Protein AF-A0A1B7MF28-F1 (afdb_monomer_lite)

pLDDT: mean 79.58, std 10.56, range [51.28, 93.88]

Sequence (159 aa):
HWTYKPPPGSELFDHSFKGETSDLDSVKKDDDLEIWLIHAPDSIEPKNLDGLEFDAPLPSRSGQVGSLSRKGTVYGIWSMGNEDTKFAGAEELGGLSCLFPRKTKTGKLYMSPKEIARHLVSAQPSRVTPLEGQPILHQNLSRLLHPKQLLKHDFVPYG

Foldseek 3Di:
DDDDDDPPPDDDDQLPDPDPFCALVNLVPDPPDAAAAEADDPVDDPVQCVPPDWA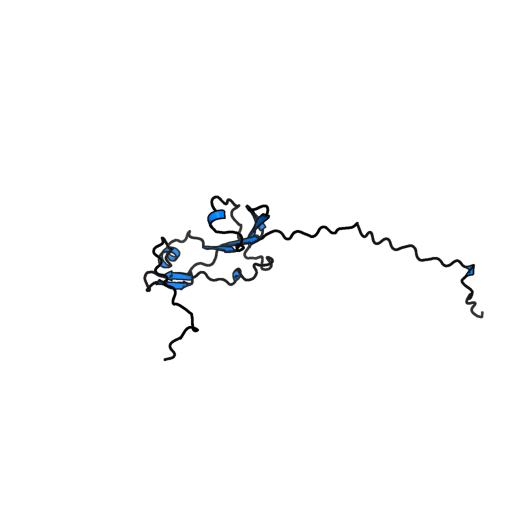DDDQADKDFGDWRDDPNFIWTKIKDHPVCCDDPPCNCVQVDWDWGFHPVPNRDTDTHPDDHRIYIYTGGPDPDPPPPDDDCPVPPPPPDDDPVVPVPDDDDDDD

Secondary structure (DSSP, 8-state):
-----PPTT---------S----HHHHTT-SS---EEEE--TT--GGGSTT---PPPPTT--EEEEEEEETTEEEEEEEEPTT----TT-TTGGG---EEEEGGGTTEEEE-SS---EEEEEEPPP------S-------PPP----GGG---------

Organism: NCBI:txid1314800

Radius of gyration: 30.71 Å; chains: 1; bounding box: 49×42×106 Å

Structure (mmCIF, N/CA/C/O backbone):
data_AF-A0A1B7MF28-F1
#
_entry.id   AF-A0A1B7MF28-F1
#
loop_
_atom_site.group_PDB
_atom_site.id
_atom_site.type_symbol
_atom_site.label_atom_id
_atom_site.label_alt_id
_atom_site.label_comp_id
_atom_site.label_asym_id
_atom_site.label_entity_id
_atom_site.label_seq_id
_atom_site.pdbx_PDB_ins_code
_atom_site.Cartn_x
_atom_site.Cartn_y
_atom_site.Cartn_z
_atom_site.occupancy
_atom_site.B_iso_or_equiv
_atom_site.auth_seq_id
_atom_site.auth_comp_id
_atom_site.auth_asym_id
_atom_site.auth_atom_id
_atom_site.pdbx_PDB_model_num
ATOM 1 N N . HIS A 1 1 ? 24.494 -26.373 -17.147 1.00 51.28 1 HIS A N 1
ATOM 2 C CA . HIS A 1 1 ? 23.571 -25.235 -17.334 1.00 51.28 1 HIS A CA 1
ATOM 3 C C . HIS A 1 1 ? 22.211 -25.612 -16.761 1.00 51.28 1 HIS A C 1
ATOM 5 O O . HIS A 1 1 ? 21.551 -26.466 -17.334 1.00 51.28 1 HIS A O 1
ATOM 11 N N . TRP A 1 2 ? 21.821 -25.057 -15.611 1.00 60.78 2 TRP A N 1
ATOM 12 C CA . TRP A 1 2 ? 20.496 -25.293 -15.027 1.00 60.78 2 TRP A CA 1
ATOM 13 C C . TRP A 1 2 ? 19.553 -24.190 -15.509 1.00 60.78 2 TRP A C 1
ATOM 15 O O . TRP A 1 2 ? 19.538 -23.093 -14.956 1.00 60.78 2 TRP A O 1
ATOM 25 N N . THR A 1 3 ? 18.824 -24.439 -16.595 1.00 83.12 3 THR A N 1
ATOM 26 C CA . THR A 1 3 ? 17.802 -23.497 -17.067 1.00 83.12 3 THR A CA 1
ATOM 27 C C . THR A 1 3 ? 16.578 -23.638 -16.173 1.00 83.12 3 THR A C 1
ATOM 29 O O . THR A 1 3 ? 16.030 -24.733 -16.042 1.00 83.12 3 THR A O 1
ATOM 32 N N . TYR A 1 4 ? 16.171 -22.541 -15.538 1.00 88.56 4 TYR A N 1
ATOM 33 C CA . TYR A 1 4 ? 14.962 -22.495 -14.724 1.00 88.56 4 TYR A CA 1
ATOM 34 C C . TYR A 1 4 ? 13.741 -22.956 -15.535 1.00 88.56 4 TYR A C 1
ATOM 36 O O . TYR A 1 4 ? 13.569 -22.560 -16.689 1.00 88.56 4 TYR A O 1
ATOM 44 N N . LYS A 1 5 ? 12.899 -23.790 -14.922 1.00 90.69 5 LYS A N 1
ATOM 45 C CA . LYS A 1 5 ? 11.602 -24.204 -15.461 1.00 90.69 5 LYS A CA 1
ATOM 46 C C . LYS A 1 5 ? 10.535 -23.838 -14.431 1.00 90.69 5 LYS A C 1
ATOM 48 O O . LYS A 1 5 ? 10.627 -24.344 -13.310 1.00 90.69 5 LYS A O 1
ATOM 53 N N . PRO A 1 6 ? 9.572 -22.965 -14.764 1.00 91.56 6 PRO A N 1
ATOM 54 C CA . PRO A 1 6 ? 8.517 -22.620 -13.828 1.00 91.56 6 PRO A CA 1
ATOM 55 C C . PRO A 1 6 ? 7.588 -23.824 -13.589 1.00 91.56 6 PRO A C 1
ATOM 57 O O . PRO A 1 6 ? 7.548 -24.745 -14.415 1.00 91.56 6 PRO A O 1
ATOM 60 N N . PRO A 1 7 ? 6.841 -23.838 -12.473 1.00 93.88 7 PRO A N 1
ATOM 61 C CA . PRO A 1 7 ? 5.845 -24.869 -12.203 1.00 93.88 7 PRO A CA 1
ATOM 62 C C . PRO A 1 7 ? 4.802 -24.984 -13.334 1.00 93.88 7 PRO A C 1
ATOM 64 O O . PRO A 1 7 ? 4.498 -23.978 -13.987 1.00 93.88 7 PRO A O 1
ATOM 67 N N . PRO A 1 8 ? 4.224 -26.178 -13.571 1.00 93.31 8 PRO A N 1
ATOM 68 C CA . PRO A 1 8 ? 3.171 -26.367 -14.570 1.00 93.31 8 PRO A CA 1
ATOM 69 C C . PRO A 1 8 ? 2.002 -25.391 -14.374 1.00 93.31 8 PRO A C 1
ATOM 71 O O . PRO A 1 8 ? 1.572 -25.169 -13.246 1.00 93.31 8 PRO A O 1
ATOM 74 N N . GLY A 1 9 ? 1.490 -24.822 -15.469 1.00 92.44 9 GLY A N 1
ATOM 75 C CA . GLY A 1 9 ? 0.418 -23.815 -15.443 1.00 92.44 9 GLY A CA 1
ATOM 76 C C . GLY A 1 9 ? 0.896 -22.366 -15.289 1.00 92.44 9 GLY A C 1
ATOM 77 O O . GLY A 1 9 ? 0.076 -21.457 -15.321 1.00 92.44 9 GLY A O 1
ATOM 78 N N . SER A 1 10 ? 2.205 -22.133 -15.154 1.00 90.69 10 SER A N 1
ATOM 79 C CA . SER A 1 10 ? 2.766 -20.778 -15.180 1.00 90.69 10 SER A CA 1
ATOM 80 C C . SER A 1 10 ? 2.923 -20.284 -16.617 1.00 90.69 10 SER A C 1
ATOM 82 O O . SER A 1 10 ? 3.551 -20.957 -17.436 1.00 90.69 10 SER A O 1
ATOM 84 N N . GLU A 1 11 ? 2.443 -19.078 -16.899 1.00 89.38 11 GLU A N 1
ATOM 85 C CA . GLU A 1 11 ? 2.660 -18.391 -18.173 1.00 89.38 11 GLU A CA 1
ATOM 86 C C . GLU A 1 11 ? 3.599 -17.199 -17.974 1.00 89.38 11 GLU A C 1
ATOM 88 O O . GLU A 1 11 ? 3.532 -16.495 -16.964 1.00 89.38 11 GLU A O 1
ATOM 93 N N . LEU A 1 12 ? 4.520 -16.986 -18.921 1.00 84.94 12 LEU A N 1
ATOM 94 C CA . LEU A 1 12 ? 5.413 -15.833 -18.864 1.00 84.94 12 LEU A CA 1
ATOM 95 C C . LEU A 1 12 ? 4.594 -14.572 -19.145 1.00 84.94 12 LEU A C 1
ATOM 97 O O . LEU A 1 12 ? 4.082 -14.396 -20.248 1.00 84.94 12 LEU A O 1
ATOM 101 N N . PHE A 1 13 ? 4.505 -13.697 -18.149 1.00 82.06 13 PHE A N 1
ATOM 102 C CA . PHE A 1 13 ? 3.808 -12.431 -18.296 1.00 82.06 13 PHE A CA 1
ATOM 103 C C . PHE A 1 13 ? 4.595 -11.486 -19.210 1.00 82.06 13 PHE A C 1
ATOM 105 O O . PHE A 1 13 ? 5.785 -11.241 -18.993 1.00 82.06 13 PHE A O 1
ATOM 112 N N . ASP A 1 14 ? 3.928 -10.945 -20.228 1.00 78.31 14 ASP A N 1
ATOM 113 C CA . ASP A 1 14 ? 4.531 -9.954 -21.110 1.00 78.31 14 ASP A CA 1
ATOM 114 C C . ASP A 1 14 ? 4.416 -8.553 -20.497 1.00 78.31 14 ASP A C 1
ATOM 116 O O . ASP A 1 14 ? 3.343 -7.956 -20.412 1.00 78.31 14 ASP A O 1
ATOM 120 N N . HIS A 1 15 ? 5.557 -8.014 -20.075 1.00 70.25 15 HIS A N 1
ATOM 121 C CA . HIS A 1 15 ? 5.668 -6.672 -19.511 1.00 70.25 15 HIS A CA 1
ATOM 122 C C . HIS A 1 15 ? 5.726 -5.565 -20.580 1.00 70.25 15 HIS A C 1
ATOM 124 O O . HIS A 1 15 ? 5.944 -4.404 -20.238 1.00 70.25 15 HIS A O 1
ATOM 130 N N . SER A 1 16 ? 5.522 -5.878 -21.866 1.00 63.91 16 SER A N 1
ATOM 131 C CA . SER A 1 16 ? 5.511 -4.910 -22.977 1.00 63.91 16 SER A CA 1
ATOM 132 C C . SER A 1 16 ? 4.291 -3.969 -23.010 1.00 63.91 16 SER A C 1
ATOM 134 O O . SER A 1 16 ? 4.041 -3.307 -24.022 1.00 63.91 16 SER A O 1
ATOM 136 N N . PHE A 1 17 ? 3.532 -3.892 -21.911 1.00 58.59 17 PHE A N 1
ATOM 137 C CA . PHE A 1 17 ? 2.287 -3.139 -21.792 1.00 58.59 17 PHE A CA 1
ATOM 138 C C . PHE A 1 17 ? 2.413 -1.718 -22.371 1.00 58.59 17 PHE A C 1
ATOM 140 O O . PHE A 1 17 ? 3.200 -0.897 -21.905 1.00 58.59 17 PHE A O 1
ATOM 147 N N . LYS A 1 18 ? 1.608 -1.424 -23.401 1.00 55.06 18 LYS A N 1
ATOM 148 C CA . LYS A 1 18 ? 1.592 -0.158 -24.163 1.00 55.06 18 LYS A CA 1
ATOM 149 C C . LYS A 1 18 ? 0.827 0.978 -23.464 1.00 55.06 18 LYS A C 1
ATOM 151 O O . LYS A 1 18 ? 0.249 1.830 -24.133 1.00 55.06 18 LYS A O 1
ATOM 156 N N . GLY A 1 19 ? 0.765 0.975 -22.137 1.00 54.62 19 GLY A N 1
ATOM 157 C CA . GLY A 1 19 ? 0.324 2.154 -21.387 1.00 54.62 19 GLY A CA 1
ATOM 158 C C . GLY A 1 19 ? 1.442 3.197 -21.319 1.00 54.62 19 GLY A C 1
ATOM 159 O O . GLY A 1 19 ? 2.599 2.889 -21.620 1.00 54.62 19 GLY A O 1
ATOM 160 N N . GLU A 1 20 ? 1.139 4.413 -20.860 1.00 55.75 20 GLU A N 1
ATOM 161 C CA . GLU A 1 20 ? 2.153 5.348 -20.343 1.00 55.75 20 GLU A CA 1
ATOM 162 C C . GLU A 1 20 ? 2.748 4.786 -19.039 1.00 55.75 20 GLU A C 1
ATOM 164 O O . GLU A 1 20 ? 2.540 5.294 -17.946 1.00 55.75 20 GLU A O 1
ATOM 169 N N . THR A 1 21 ? 3.439 3.651 -19.114 1.00 58.69 21 THR A N 1
ATOM 170 C CA . THR A 1 21 ? 4.074 3.050 -17.947 1.00 58.69 21 THR A CA 1
ATOM 171 C C . THR A 1 21 ? 5.397 3.759 -17.706 1.00 58.69 21 THR A C 1
ATOM 173 O O . THR A 1 21 ? 6.261 3.771 -18.600 1.00 58.69 21 THR A O 1
ATOM 176 N N . SER A 1 22 ? 5.553 4.311 -16.503 1.00 65.38 22 SER A N 1
ATOM 177 C CA . SER A 1 22 ? 6.804 4.859 -15.985 1.00 65.38 22 SER A CA 1
ATOM 178 C C . SER A 1 22 ? 7.929 3.838 -16.160 1.00 65.38 22 SER A C 1
ATOM 180 O O . SER A 1 22 ? 7.932 2.771 -15.548 1.00 65.38 22 SER A O 1
ATOM 182 N N . ASP A 1 23 ? 8.853 4.142 -17.068 1.00 80.81 23 ASP A N 1
ATOM 183 C CA . ASP A 1 23 ? 10.038 3.331 -17.338 1.00 80.81 23 ASP A CA 1
ATOM 184 C C . ASP A 1 23 ? 11.085 3.588 -16.250 1.00 80.81 23 ASP A C 1
ATOM 186 O O . ASP A 1 23 ? 11.215 4.717 -15.770 1.00 80.81 23 ASP A O 1
ATOM 190 N N . LEU A 1 24 ? 11.871 2.568 -15.891 1.00 85.06 24 LEU A N 1
ATOM 191 C CA . LEU A 1 24 ? 12.933 2.705 -14.885 1.00 85.06 24 LEU A CA 1
ATOM 192 C C . LEU A 1 24 ? 13.885 3.868 -15.214 1.00 85.06 24 LEU A C 1
ATOM 194 O O . LEU A 1 24 ? 14.336 4.584 -14.322 1.00 85.06 24 LEU A O 1
ATOM 198 N N . ASP A 1 25 ? 14.205 4.049 -16.498 1.00 84.44 25 ASP A N 1
ATOM 199 C CA . ASP A 1 25 ? 15.104 5.110 -16.948 1.00 84.44 25 ASP A CA 1
ATOM 200 C C . ASP A 1 25 ? 14.463 6.512 -16.796 1.00 84.44 25 ASP A C 1
ATOM 202 O O . ASP A 1 25 ? 15.198 7.487 -16.660 1.00 84.44 25 ASP A O 1
ATOM 206 N N . SER A 1 26 ? 13.128 6.629 -16.757 1.00 85.44 26 SER A N 1
ATOM 207 C CA . SER A 1 26 ? 12.419 7.878 -16.424 1.00 85.44 26 SER A CA 1
ATOM 208 C C . SER A 1 26 ? 12.414 8.134 -14.917 1.00 85.44 26 SER A C 1
ATOM 210 O O . SER A 1 26 ? 12.776 9.224 -14.488 1.00 85.44 26 SER A O 1
ATOM 212 N N . VAL A 1 27 ? 12.108 7.107 -14.113 1.00 85.94 27 VAL A N 1
ATOM 213 C CA . VAL A 1 27 ? 12.125 7.171 -12.634 1.00 85.94 27 VAL A CA 1
ATOM 214 C C . VAL A 1 27 ? 13.504 7.579 -12.100 1.00 85.94 27 VAL A C 1
ATOM 216 O O . VAL A 1 27 ? 13.609 8.244 -11.077 1.00 85.94 27 VAL A O 1
ATOM 219 N N . LYS A 1 28 ? 14.576 7.186 -12.799 1.00 85.81 28 LYS A N 1
ATOM 220 C CA . LYS A 1 28 ? 15.962 7.542 -12.459 1.00 85.81 28 LYS A CA 1
ATOM 221 C C . LYS A 1 28 ? 16.351 8.987 -12.750 1.00 85.81 28 LYS A C 1
ATOM 223 O O . LYS A 1 28 ? 17.327 9.445 -12.173 1.00 85.81 28 LYS A O 1
ATOM 228 N N . LYS A 1 29 ? 15.706 9.636 -13.720 1.00 88.19 29 LYS A N 1
ATOM 229 C CA . LYS A 1 29 ? 16.106 10.970 -14.203 1.00 88.19 29 LYS A CA 1
ATOM 230 C C . LYS A 1 29 ? 15.402 12.099 -13.471 1.00 88.19 29 LYS A C 1
ATOM 232 O O . LYS A 1 29 ? 15.897 13.217 -13.490 1.00 88.19 29 LYS A O 1
ATOM 237 N N . ASP A 1 30 ? 14.232 11.806 -12.928 1.00 88.19 30 ASP A N 1
ATOM 238 C CA . ASP A 1 30 ? 13.404 12.763 -12.221 1.00 88.19 30 ASP A CA 1
ATOM 239 C C . ASP A 1 30 ? 13.678 12.629 -10.724 1.00 88.19 30 ASP A C 1
ATOM 241 O O . ASP A 1 30 ? 13.328 11.608 -10.131 1.00 88.19 30 ASP A O 1
ATOM 245 N N . ASP A 1 31 ? 14.333 13.624 -10.127 1.00 86.56 31 ASP A N 1
ATOM 246 C CA . ASP A 1 31 ? 14.656 13.640 -8.698 1.00 86.56 31 ASP A CA 1
ATOM 247 C C . ASP A 1 31 ? 13.432 13.963 -7.826 1.00 86.56 31 ASP A C 1
ATOM 249 O O . ASP A 1 31 ? 13.343 13.436 -6.714 1.00 86.56 31 ASP A O 1
ATOM 253 N N . ASP A 1 32 ? 12.443 14.679 -8.364 1.00 88.56 32 ASP A N 1
ATOM 254 C CA . ASP A 1 32 ? 11.224 15.101 -7.660 1.00 88.56 32 ASP A CA 1
ATOM 255 C C . ASP A 1 32 ? 10.147 14.000 -7.618 1.00 88.56 32 ASP A C 1
ATOM 257 O O . ASP A 1 32 ? 9.164 14.092 -6.883 1.00 88.56 32 ASP A O 1
ATOM 261 N N . LEU A 1 33 ? 10.332 12.917 -8.380 1.00 89.56 33 LEU A N 1
ATOM 262 C CA . LEU A 1 33 ? 9.415 11.781 -8.383 1.00 89.56 33 LEU A CA 1
ATOM 263 C C . LEU A 1 33 ? 9.455 10.987 -7.063 1.00 89.56 33 LEU A C 1
ATOM 265 O O . LEU A 1 33 ? 10.484 10.396 -6.715 1.00 89.56 33 LEU A O 1
ATOM 269 N N . GLU A 1 34 ? 8.305 10.861 -6.401 1.00 89.12 34 GLU A N 1
ATOM 270 C CA . GLU A 1 34 ? 8.113 10.009 -5.223 1.00 89.12 34 GLU A CA 1
ATOM 271 C C . GLU A 1 34 ? 7.372 8.704 -5.559 1.00 89.12 34 GLU A C 1
ATOM 273 O O . GLU A 1 34 ? 6.474 8.667 -6.400 1.00 89.12 34 GLU A O 1
ATOM 278 N N . ILE A 1 35 ? 7.721 7.618 -4.860 1.00 89.81 35 ILE A N 1
ATOM 279 C CA . ILE A 1 35 ? 7.043 6.318 -4.975 1.00 89.81 35 ILE A CA 1
ATOM 280 C C . ILE A 1 35 ? 6.204 6.092 -3.727 1.00 89.81 35 ILE A C 1
ATOM 282 O O . ILE A 1 35 ? 6.725 6.106 -2.613 1.00 89.81 35 ILE A O 1
ATOM 286 N N . TRP A 1 36 ? 4.906 5.885 -3.914 1.00 90.00 36 TRP A N 1
ATOM 287 C CA . TRP A 1 36 ? 3.957 5.680 -2.827 1.00 90.00 36 TRP A CA 1
ATOM 288 C C . TRP A 1 36 ? 3.381 4.269 -2.907 1.00 90.00 36 TRP A C 1
ATOM 290 O O . TRP A 1 36 ? 3.025 3.795 -3.987 1.00 90.00 36 TRP A O 1
ATOM 300 N N . LEU A 1 37 ? 3.274 3.604 -1.760 1.00 89.00 37 LEU A N 1
ATOM 301 C CA . LEU A 1 37 ? 2.597 2.323 -1.624 1.00 89.00 37 LEU A CA 1
ATOM 302 C C . LEU A 1 37 ? 1.251 2.527 -0.939 1.00 89.00 37 LEU A C 1
ATOM 304 O O . LEU A 1 37 ? 1.179 3.120 0.136 1.00 89.00 37 LEU A O 1
ATOM 308 N N . ILE A 1 38 ? 0.193 1.999 -1.549 1.00 88.56 38 ILE A N 1
ATOM 309 C CA . ILE A 1 38 ? -1.168 2.069 -1.022 1.00 88.56 38 ILE A CA 1
ATOM 310 C C . ILE A 1 38 ? -1.678 0.643 -0.844 1.00 88.56 38 ILE A C 1
ATOM 312 O O . ILE A 1 38 ? -1.853 -0.083 -1.820 1.00 88.56 38 ILE A O 1
ATOM 316 N N . HIS A 1 39 ? -1.926 0.251 0.402 1.00 87.62 39 HIS A N 1
ATOM 317 C CA . HIS A 1 39 ? -2.608 -0.990 0.736 1.00 87.62 39 HIS A CA 1
ATOM 318 C C . HIS A 1 39 ? -4.104 -0.709 0.898 1.00 87.62 39 HIS A C 1
ATOM 320 O O . HIS A 1 39 ? -4.513 0.070 1.763 1.00 87.62 39 HIS A O 1
ATOM 326 N N . ALA A 1 40 ? -4.920 -1.325 0.046 1.00 87.06 40 ALA A N 1
ATOM 327 C CA . ALA A 1 40 ? -6.369 -1.192 0.069 1.00 87.06 40 ALA A CA 1
ATOM 328 C C . ALA A 1 40 ? -7.021 -2.583 0.076 1.00 87.06 40 ALA A C 1
ATOM 330 O O . ALA A 1 40 ? -6.534 -3.476 -0.616 1.00 87.06 40 ALA A O 1
ATOM 331 N N . PRO A 1 41 ? -8.115 -2.783 0.830 1.00 85.38 41 PRO A N 1
ATOM 332 C CA . PRO A 1 41 ? -8.847 -4.040 0.831 1.00 85.38 41 PRO A CA 1
ATOM 333 C C . PRO A 1 41 ? -9.512 -4.287 -0.526 1.00 85.38 41 PRO A C 1
ATOM 335 O O . PRO A 1 41 ? -9.928 -3.347 -1.203 1.00 85.38 41 PRO A O 1
ATOM 338 N N . ASP A 1 42 ? -9.734 -5.559 -0.858 1.00 86.00 42 ASP A N 1
ATOM 339 C CA . ASP A 1 42 ? -10.365 -5.999 -2.116 1.00 86.00 42 ASP A CA 1
ATOM 340 C C . ASP A 1 42 ? -11.748 -5.374 -2.372 1.00 86.00 42 ASP A C 1
ATOM 342 O O . ASP A 1 42 ? -12.223 -5.283 -3.506 1.00 86.00 42 ASP A O 1
ATOM 346 N N . SER A 1 43 ? -12.421 -4.921 -1.312 1.00 83.88 43 SER A N 1
ATOM 347 C CA . SER A 1 43 ? -13.700 -4.217 -1.396 1.00 83.88 43 SER A CA 1
ATOM 348 C C . SER A 1 43 ? -13.590 -2.810 -2.001 1.00 83.88 43 SER A C 1
ATOM 350 O O . SER A 1 43 ? -14.628 -2.208 -2.304 1.00 83.88 43 SER A O 1
ATOM 352 N N . ILE A 1 44 ? -12.383 -2.269 -2.186 1.00 85.62 44 ILE A N 1
ATOM 353 C CA . ILE A 1 44 ? -12.106 -0.942 -2.741 1.00 85.62 44 ILE A CA 1
ATOM 354 C C . ILE A 1 44 ? -11.403 -1.108 -4.091 1.00 85.62 44 ILE A C 1
ATOM 356 O O . ILE A 1 44 ? -10.209 -1.353 -4.182 1.00 85.62 44 ILE A O 1
ATOM 360 N N . GLU A 1 45 ? -12.159 -0.936 -5.172 1.00 86.12 45 GLU A N 1
ATOM 361 C CA . GLU A 1 45 ? -11.590 -0.917 -6.526 1.00 86.12 45 GLU A CA 1
ATOM 362 C C . GLU A 1 45 ? -10.962 0.458 -6.836 1.00 86.12 45 GLU A C 1
ATOM 364 O O . GLU A 1 45 ? -11.494 1.468 -6.358 1.00 86.12 45 GLU A O 1
ATOM 369 N N . PRO A 1 46 ? -9.939 0.539 -7.713 1.00 83.88 46 PRO A N 1
ATOM 370 C CA . PRO A 1 46 ? -9.265 1.796 -8.064 1.00 83.88 46 PRO A CA 1
ATOM 371 C C . PRO A 1 46 ? -10.206 2.909 -8.540 1.00 83.88 46 PRO A C 1
ATOM 373 O O . PRO A 1 46 ? -10.015 4.071 -8.207 1.00 83.88 46 PRO A O 1
ATOM 376 N N . LYS A 1 47 ? -11.288 2.554 -9.244 1.00 86.19 47 LYS A N 1
ATOM 377 C CA . LYS A 1 47 ? -12.310 3.507 -9.713 1.00 86.19 47 LYS A CA 1
ATOM 378 C C . LYS A 1 47 ? -13.031 4.268 -8.593 1.00 86.19 47 LYS A C 1
ATOM 380 O O . LYS A 1 47 ? -13.704 5.248 -8.867 1.00 86.19 47 LYS A O 1
ATOM 385 N N . ASN A 1 48 ? -12.952 3.787 -7.351 1.00 82.69 48 ASN A N 1
ATOM 386 C CA . ASN A 1 48 ? -13.568 4.448 -6.198 1.00 82.69 48 ASN A CA 1
ATOM 387 C C . ASN A 1 48 ? -12.608 5.408 -5.485 1.00 82.69 48 ASN A C 1
ATOM 389 O O . ASN A 1 48 ? -13.004 6.007 -4.492 1.00 82.69 48 ASN A O 1
ATOM 393 N N . LEU A 1 49 ? -11.357 5.494 -5.943 1.00 82.00 49 LEU A N 1
ATOM 394 C CA . LEU A 1 49 ? -10.350 6.422 -5.428 1.00 82.00 49 LEU A CA 1
ATOM 395 C C . LEU A 1 49 ? -10.330 7.738 -6.222 1.00 82.00 49 LEU A C 1
ATOM 397 O O . LEU A 1 49 ? -9.531 8.619 -5.918 1.00 82.00 49 LEU A O 1
ATOM 401 N N . ASP A 1 50 ? -11.181 7.869 -7.242 1.00 84.19 50 ASP A N 1
ATOM 402 C CA . ASP A 1 50 ? -11.268 9.080 -8.052 1.00 84.19 50 ASP A CA 1
ATOM 403 C C . ASP A 1 50 ? -11.784 10.258 -7.213 1.00 84.19 50 ASP A C 1
ATOM 405 O O . ASP A 1 50 ? -12.790 10.136 -6.509 1.00 84.19 50 ASP A O 1
ATOM 409 N N . GLY A 1 51 ? -11.063 11.380 -7.251 1.00 81.06 51 GLY A N 1
ATOM 410 C CA . GLY A 1 51 ? -11.345 12.558 -6.424 1.00 81.06 51 GLY A CA 1
ATOM 411 C C . GLY A 1 51 ? -11.092 12.378 -4.921 1.00 81.06 51 GLY A C 1
ATOM 412 O O . GLY A 1 51 ? -11.587 13.175 -4.126 1.00 81.06 51 GLY A O 1
ATOM 413 N N . LEU A 1 52 ? -10.361 11.337 -4.504 1.00 83.62 52 LEU A N 1
ATOM 414 C CA . LEU A 1 52 ? -10.009 11.148 -3.100 1.00 83.62 52 LEU A CA 1
ATOM 415 C C . LEU A 1 52 ? -8.968 12.185 -2.658 1.00 83.62 52 LEU A C 1
ATOM 417 O O . LEU A 1 52 ? -7.817 12.147 -3.087 1.00 83.62 52 LEU A O 1
ATOM 421 N N . GLU A 1 53 ? -9.372 13.059 -1.742 1.00 86.62 53 GLU A N 1
ATOM 422 C CA . GLU A 1 53 ? -8.497 14.033 -1.093 1.00 86.62 53 GLU A CA 1
ATOM 423 C C . GLU A 1 53 ? -8.143 13.570 0.322 1.00 86.62 53 GLU A C 1
ATOM 425 O O . GLU A 1 53 ? -8.984 13.064 1.071 1.00 86.62 53 GLU A O 1
ATOM 430 N N . PHE A 1 54 ? -6.878 13.729 0.688 1.00 86.81 54 PHE A N 1
ATOM 431 C CA . PHE A 1 54 ? -6.375 13.453 2.025 1.00 86.81 54 PHE A CA 1
ATOM 432 C C . PHE A 1 54 ? -5.167 14.340 2.305 1.00 86.81 54 PHE A C 1
ATOM 434 O O . PHE A 1 54 ? -4.504 14.826 1.385 1.00 86.81 54 PHE A O 1
ATOM 441 N N . ASP A 1 55 ? -4.888 14.548 3.586 1.00 85.81 55 ASP A N 1
ATOM 442 C CA . ASP A 1 55 ? -3.787 15.403 4.001 1.00 85.81 55 ASP A CA 1
ATOM 443 C C . ASP A 1 55 ? -2.442 14.763 3.647 1.00 85.81 55 ASP A C 1
ATOM 445 O O . ASP A 1 55 ? -2.237 13.555 3.806 1.00 85.81 55 ASP A O 1
ATOM 449 N N . ALA A 1 56 ? -1.501 15.586 3.183 1.00 83.69 56 ALA A N 1
ATOM 450 C CA . ALA A 1 56 ? -0.171 15.114 2.831 1.00 83.69 56 ALA A CA 1
ATOM 451 C C . ALA A 1 56 ? 0.510 14.471 4.060 1.00 83.69 56 ALA A C 1
ATOM 453 O O . ALA A 1 56 ? 0.702 15.139 5.083 1.00 83.69 56 ALA A O 1
ATOM 454 N N . PRO A 1 57 ? 0.890 13.183 3.989 1.00 81.81 57 PRO A N 1
ATOM 455 C CA . PRO A 1 57 ? 1.427 12.465 5.135 1.00 81.81 57 PRO A CA 1
ATOM 456 C C . PRO A 1 57 ? 2.817 12.976 5.533 1.00 81.81 57 PRO A C 1
ATOM 458 O O . PRO A 1 57 ? 3.695 13.191 4.694 1.00 81.81 57 PRO A O 1
ATOM 461 N N . LEU A 1 58 ? 3.061 13.110 6.837 1.00 80.25 58 LEU A N 1
ATOM 462 C CA . LEU A 1 58 ? 4.373 13.472 7.379 1.00 80.25 58 LEU A CA 1
ATOM 463 C C . LEU A 1 58 ? 5.232 12.212 7.590 1.00 80.25 58 LEU A C 1
ATOM 465 O O . LEU A 1 58 ? 4.729 11.211 8.090 1.00 80.25 58 LEU A O 1
ATOM 469 N N . PRO A 1 59 ? 6.530 12.227 7.229 1.00 72.62 59 PRO A N 1
ATOM 470 C CA . PRO A 1 59 ? 7.352 11.005 7.206 1.00 72.62 59 PRO A CA 1
ATOM 471 C C . PRO A 1 59 ? 7.656 10.461 8.603 1.00 72.62 59 PRO A C 1
ATOM 473 O O . PRO A 1 59 ? 7.878 9.266 8.773 1.00 72.62 59 PRO A O 1
ATOM 476 N N . SER A 1 60 ? 7.651 11.338 9.605 1.00 76.75 60 SER A N 1
ATOM 477 C CA . SER A 1 60 ? 8.026 11.011 10.981 1.00 76.75 60 SER A CA 1
ATOM 478 C C . SER A 1 60 ? 6.855 10.565 11.853 1.00 76.75 60 SER A C 1
ATOM 480 O O . SER A 1 60 ? 7.072 10.241 13.011 1.00 76.75 60 SER A O 1
ATOM 482 N N . ARG A 1 61 ? 5.607 10.609 11.364 1.00 78.88 61 ARG A N 1
ATOM 483 C CA . ARG A 1 61 ? 4.436 10.402 12.222 1.00 78.88 61 ARG A CA 1
ATOM 484 C C . ARG A 1 61 ? 3.394 9.523 11.551 1.00 78.88 61 ARG A C 1
ATOM 486 O O . ARG A 1 61 ? 2.859 9.890 10.507 1.00 78.88 61 ARG A O 1
ATOM 493 N N . SER A 1 62 ? 3.053 8.409 12.193 1.00 84.25 62 SER A N 1
ATOM 494 C CA . SER A 1 62 ? 1.846 7.671 11.841 1.00 84.25 62 SER A CA 1
ATOM 495 C C . SER A 1 62 ? 0.587 8.403 12.298 1.00 84.25 62 SER A C 1
ATOM 497 O O . SER A 1 62 ? 0.543 9.067 13.340 1.00 84.25 62 SER A O 1
ATOM 499 N N . GLY A 1 63 ? -0.464 8.304 11.493 1.00 84.31 63 GLY A N 1
ATOM 500 C CA . GLY A 1 63 ? -1.725 8.959 11.797 1.00 84.31 63 GLY A CA 1
ATOM 501 C C . GLY A 1 63 ? -2.763 8.755 10.715 1.00 84.31 63 GLY A C 1
ATOM 502 O O . GLY A 1 63 ? -2.458 8.353 9.594 1.00 84.31 63 GLY A O 1
ATOM 503 N N . GLN A 1 64 ? -4.013 9.027 11.069 1.00 88.06 64 GLN A N 1
ATOM 504 C CA . GLN A 1 64 ? -5.087 9.052 10.095 1.00 88.06 64 GLN A CA 1
ATOM 505 C C . GLN A 1 64 ? -4.971 10.341 9.274 1.00 88.06 64 GLN A C 1
ATOM 507 O O . GLN A 1 64 ? -4.978 11.429 9.843 1.00 88.06 64 GLN A O 1
ATOM 512 N N . VAL A 1 65 ? -4.865 10.202 7.955 1.00 90.44 65 VAL A N 1
ATOM 513 C CA . VAL A 1 65 ? -4.739 11.319 6.998 1.00 90.44 65 VAL A CA 1
ATOM 514 C C . VAL A 1 65 ? -6.022 11.564 6.211 1.00 90.44 65 VAL A C 1
ATOM 516 O O . VAL A 1 65 ? -6.159 12.574 5.531 1.00 90.44 65 VAL A O 1
ATOM 519 N N . GLY A 1 66 ? -6.981 10.641 6.301 1.00 89.19 66 GLY A N 1
ATOM 520 C CA . GLY A 1 66 ? -8.262 10.781 5.628 1.00 89.19 66 GLY A CA 1
ATOM 521 C C . GLY A 1 66 ? -9.243 9.664 5.953 1.00 89.19 66 GLY A C 1
ATOM 522 O O . GLY A 1 66 ? -9.016 8.801 6.810 1.00 89.19 66 GLY A O 1
ATOM 523 N N . SER A 1 67 ? -10.369 9.676 5.249 1.00 89.06 67 SER A N 1
ATOM 524 C CA . SER A 1 67 ? -11.356 8.602 5.309 1.00 89.06 67 SER A CA 1
ATOM 525 C C . SER A 1 67 ? -12.086 8.463 3.980 1.00 89.06 67 SER A C 1
ATOM 527 O O . SER A 1 67 ? -12.304 9.451 3.286 1.00 89.06 67 SER A O 1
ATOM 529 N N . LEU A 1 68 ? -12.487 7.241 3.650 1.00 87.94 68 LEU A N 1
ATOM 530 C CA . LEU A 1 68 ? -13.244 6.904 2.452 1.00 87.94 68 LEU A CA 1
ATOM 531 C C . LEU A 1 68 ? -14.527 6.180 2.864 1.00 87.94 68 LEU A C 1
ATOM 533 O O . LEU A 1 68 ? -14.474 5.119 3.481 1.00 87.94 68 LEU A O 1
ATOM 537 N N . SER A 1 69 ? -15.690 6.730 2.518 1.00 86.81 69 SER A N 1
ATOM 538 C CA . SER A 1 69 ? -16.987 6.102 2.794 1.00 86.81 69 SER A CA 1
ATOM 539 C C . SER A 1 69 ? -17.529 5.408 1.547 1.00 86.81 69 SER A C 1
ATOM 541 O O . SER A 1 69 ? -17.714 6.042 0.509 1.00 86.81 69 SER A O 1
ATOM 543 N N . ARG A 1 70 ? -17.808 4.102 1.631 1.00 82.31 70 ARG A N 1
ATOM 544 C CA . ARG A 1 70 ? -18.392 3.319 0.530 1.00 82.31 70 ARG A CA 1
ATOM 545 C C . ARG A 1 70 ? -19.375 2.284 1.066 1.00 82.31 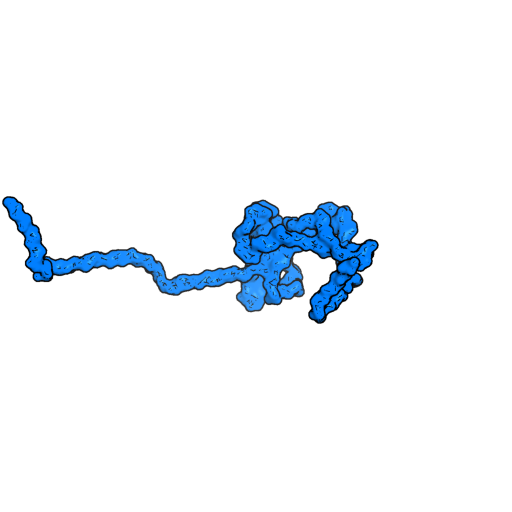70 ARG A C 1
ATOM 547 O O . ARG A 1 70 ? -19.049 1.528 1.975 1.00 82.31 70 ARG A O 1
ATOM 554 N N . LYS A 1 71 ? -20.562 2.190 0.448 1.00 82.12 71 LYS A N 1
ATOM 555 C CA . LYS A 1 71 ? -21.584 1.158 0.748 1.00 82.12 71 LYS A CA 1
ATOM 556 C C . LYS A 1 71 ? -21.934 1.052 2.248 1.00 82.12 71 LYS A C 1
ATOM 558 O O . LYS A 1 71 ? -22.175 -0.038 2.750 1.00 82.12 71 LYS A O 1
ATOM 563 N N . GLY A 1 72 ? -21.951 2.182 2.960 1.00 81.81 72 GLY A N 1
ATOM 564 C CA . GLY A 1 72 ? -22.247 2.231 4.399 1.00 81.81 72 GLY A CA 1
ATOM 565 C C . GLY A 1 72 ? -21.072 1.873 5.317 1.00 81.81 72 GLY A C 1
ATOM 566 O O . GLY A 1 72 ? -21.230 1.922 6.534 1.00 81.81 72 GLY A O 1
ATOM 567 N N . THR A 1 73 ? -19.900 1.566 4.760 1.00 85.12 73 THR A N 1
ATOM 568 C CA . THR A 1 73 ? -18.662 1.340 5.510 1.00 85.12 73 THR A CA 1
ATOM 569 C C . THR A 1 73 ? -17.739 2.540 5.356 1.00 85.12 73 THR A C 1
ATOM 571 O O . THR A 1 73 ? -17.481 2.994 4.242 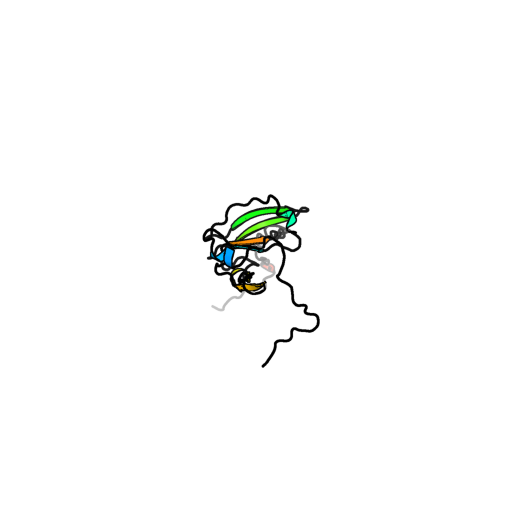1.00 85.12 73 THR A O 1
ATOM 574 N N . VAL A 1 74 ? -17.212 3.031 6.475 1.00 88.25 74 VAL A N 1
ATOM 575 C CA . VAL A 1 74 ? -16.178 4.069 6.493 1.00 88.25 74 VAL A CA 1
ATOM 576 C C . VAL A 1 74 ? -14.830 3.392 6.681 1.00 88.25 74 VAL A C 1
ATOM 578 O O . VAL A 1 74 ? -14.630 2.683 7.662 1.00 88.25 74 VAL A O 1
ATOM 581 N N . TYR A 1 75 ? -13.918 3.608 5.746 1.00 88.69 75 TYR A N 1
ATOM 582 C CA . TYR A 1 75 ? -12.531 3.175 5.819 1.00 88.69 75 TYR A CA 1
ATOM 583 C C . TYR A 1 75 ? -11.678 4.359 6.267 1.00 88.69 75 TYR A C 1
ATOM 585 O O . TYR A 1 75 ? -11.776 5.445 5.698 1.00 88.69 75 TYR A O 1
ATOM 593 N N . GLY A 1 76 ? -10.848 4.171 7.288 1.00 88.50 76 GLY A N 1
ATOM 594 C CA . GLY A 1 76 ? -9.826 5.149 7.647 1.00 88.50 76 GLY A CA 1
ATOM 595 C C . GLY A 1 76 ? -8.625 4.994 6.722 1.00 88.50 76 GLY A C 1
ATOM 596 O O . GLY A 1 76 ? -8.225 3.867 6.430 1.00 88.50 76 GLY A O 1
ATOM 597 N N . ILE A 1 77 ? -8.063 6.109 6.261 1.00 89.69 77 ILE A N 1
ATOM 598 C CA . ILE A 1 77 ? -6.801 6.132 5.518 1.00 89.69 77 ILE A CA 1
ATOM 599 C C . ILE A 1 77 ? -5.723 6.571 6.491 1.00 89.69 77 ILE A C 1
ATOM 601 O O . ILE A 1 77 ? -5.798 7.660 7.064 1.00 89.69 77 ILE A O 1
ATOM 605 N N . TRP A 1 78 ? -4.729 5.719 6.670 1.00 88.50 78 TRP A N 1
ATOM 606 C CA . TRP A 1 78 ? -3.656 5.914 7.624 1.00 88.50 78 TRP A CA 1
ATOM 607 C C . TRP A 1 78 ? -2.330 6.016 6.896 1.00 88.50 78 TRP A C 1
ATOM 609 O O . TRP A 1 78 ? -2.057 5.223 5.998 1.00 88.50 78 TRP A O 1
ATOM 619 N N . SER A 1 79 ? -1.507 6.979 7.291 1.00 88.75 79 SER A N 1
ATOM 620 C CA . SER A 1 79 ? -0.111 7.030 6.887 1.00 88.75 79 SER A CA 1
ATOM 621 C C . SER A 1 79 ? 0.753 6.352 7.929 1.00 88.75 79 SER A C 1
ATOM 623 O O . SER A 1 79 ? 0.585 6.584 9.127 1.00 88.75 79 SER A O 1
ATOM 625 N N . MET A 1 80 ? 1.705 5.550 7.470 1.00 85.25 80 MET A N 1
ATOM 626 C CA . MET A 1 80 ? 2.728 4.966 8.326 1.00 85.25 80 MET A CA 1
ATOM 627 C C . MET A 1 80 ? 3.984 5.836 8.263 1.00 85.25 80 MET A C 1
ATOM 629 O O . MET A 1 80 ? 4.499 6.117 7.179 1.00 85.25 80 MET A O 1
ATOM 633 N N . GLY A 1 81 ? 4.441 6.291 9.429 1.00 78.12 81 GLY A N 1
ATOM 634 C CA . GLY A 1 81 ? 5.727 6.965 9.563 1.00 78.12 81 GLY A CA 1
ATOM 635 C C . GLY A 1 81 ? 6.867 5.950 9.604 1.00 78.12 81 GLY A C 1
ATOM 636 O O . GLY A 1 81 ? 6.674 4.813 10.028 1.00 78.12 81 GLY A O 1
ATOM 637 N N . ASN A 1 82 ? 8.068 6.367 9.209 1.00 70.69 82 ASN A N 1
ATOM 638 C CA . ASN A 1 82 ? 9.235 5.478 9.141 1.00 70.69 82 ASN A CA 1
ATOM 639 C C . ASN A 1 82 ? 9.696 4.968 10.521 1.00 70.69 82 ASN A C 1
ATOM 641 O O . ASN A 1 82 ? 10.376 3.949 10.605 1.00 70.69 82 ASN A O 1
ATOM 645 N N . GLU A 1 83 ? 9.338 5.667 11.601 1.00 65.69 83 GLU A N 1
ATOM 646 C CA . GLU A 1 83 ? 9.700 5.294 12.976 1.00 65.69 83 GLU A CA 1
ATOM 647 C C . GLU A 1 83 ? 8.699 4.310 13.614 1.00 65.69 83 GLU A C 1
ATOM 649 O O . GLU A 1 83 ? 9.021 3.620 14.585 1.00 65.69 83 GLU A O 1
ATOM 654 N N . ASP A 1 84 ? 7.500 4.181 13.039 1.00 62.72 84 ASP A N 1
ATOM 655 C CA . ASP A 1 84 ? 6.389 3.439 13.629 1.00 62.72 84 ASP A CA 1
ATOM 656 C C . ASP A 1 84 ? 6.337 1.998 13.104 1.00 62.72 84 ASP A C 1
ATOM 658 O O . ASP A 1 84 ? 5.554 1.636 12.232 1.00 62.72 84 ASP A O 1
ATOM 662 N N . THR A 1 85 ? 7.163 1.135 13.695 1.00 58.25 85 THR A N 1
ATOM 663 C CA . THR A 1 85 ? 7.265 -0.305 13.363 1.00 58.25 85 THR A CA 1
ATOM 664 C C . THR A 1 85 ? 6.081 -1.165 13.831 1.00 58.25 85 THR A C 1
ATOM 666 O O . THR A 1 85 ? 6.102 -2.383 13.673 1.00 58.25 85 THR A O 1
ATOM 669 N N . LYS A 1 86 ? 5.055 -0.565 14.445 1.00 58.06 86 LYS A N 1
ATOM 670 C CA . LYS A 1 86 ? 3.911 -1.271 15.051 1.00 58.06 86 LYS A CA 1
ATOM 671 C C . LYS A 1 86 ? 2.578 -0.682 14.598 1.00 58.06 86 LYS A C 1
ATOM 673 O O . LYS A 1 86 ? 1.724 -0.358 15.424 1.00 58.06 86 LYS A O 1
ATOM 678 N N . PHE A 1 87 ? 2.411 -0.512 13.293 1.00 63.66 87 PHE A N 1
ATOM 679 C CA . PHE A 1 87 ? 1.104 -0.220 12.724 1.00 63.66 87 PHE A CA 1
ATOM 680 C C . PHE A 1 87 ? 0.378 -1.543 12.463 1.00 63.66 87 PHE A C 1
ATOM 682 O O . PHE A 1 87 ? 0.829 -2.341 11.648 1.00 63.66 87 PHE A O 1
ATOM 689 N N . ALA A 1 88 ? -0.708 -1.792 13.197 1.00 59.50 88 ALA A N 1
ATOM 690 C CA . ALA A 1 88 ? -1.391 -3.082 13.190 1.00 59.50 88 ALA A CA 1
ATOM 691 C C . ALA A 1 88 ? -1.887 -3.460 11.780 1.00 59.50 88 ALA A C 1
ATOM 693 O O . ALA A 1 88 ? -2.779 -2.797 11.244 1.00 59.50 88 ALA A O 1
ATOM 694 N N . GLY A 1 89 ? -1.346 -4.547 11.220 1.00 64.31 89 GLY A N 1
ATOM 695 C CA . GLY A 1 89 ? -1.737 -5.091 9.915 1.00 64.31 89 GLY A CA 1
ATOM 696 C C . GLY A 1 89 ? -1.016 -4.464 8.719 1.00 64.31 89 GLY A C 1
ATOM 697 O O . GLY A 1 89 ? -1.579 -4.447 7.626 1.00 64.31 89 GLY A O 1
ATOM 698 N N . ALA A 1 90 ? 0.171 -3.896 8.936 1.00 70.12 90 ALA A N 1
ATOM 699 C CA . ALA A 1 90 ? 1.000 -3.268 7.905 1.00 70.12 90 ALA A CA 1
ATOM 700 C C . ALA A 1 90 ? 2.508 -3.480 8.130 1.00 70.12 90 ALA A C 1
ATOM 702 O O . ALA A 1 90 ? 3.343 -2.796 7.533 1.00 70.12 90 ALA A O 1
ATOM 703 N N . GLU A 1 91 ? 2.870 -4.412 9.009 1.00 72.75 91 GLU A N 1
ATOM 704 C CA . GLU A 1 91 ? 4.245 -4.692 9.408 1.00 72.75 91 GLU A CA 1
ATOM 705 C C . GLU A 1 91 ? 5.120 -5.142 8.221 1.00 72.75 91 GLU A C 1
ATOM 707 O O . GLU A 1 91 ? 6.321 -4.874 8.193 1.00 72.75 91 GLU A O 1
ATOM 712 N N . GLU A 1 92 ? 4.530 -5.783 7.210 1.00 76.69 92 GLU A N 1
ATOM 713 C CA . GLU A 1 92 ? 5.223 -6.245 6.006 1.00 76.69 92 GLU A CA 1
ATOM 714 C C . GLU A 1 92 ? 5.559 -5.132 5.004 1.00 76.69 92 GLU A C 1
ATOM 716 O O . GLU A 1 92 ? 6.422 -5.329 4.143 1.00 76.69 92 GLU A O 1
ATOM 721 N N . LEU A 1 93 ? 4.914 -3.963 5.099 1.00 81.31 93 LEU A N 1
ATOM 722 C CA . LEU A 1 93 ? 5.008 -2.937 4.058 1.00 81.31 93 LEU A CA 1
ATOM 723 C C . LEU A 1 93 ? 6.416 -2.339 3.940 1.00 81.31 93 LEU A C 1
ATOM 725 O O . LEU A 1 93 ? 6.856 -2.035 2.834 1.00 81.31 93 LEU A O 1
ATOM 729 N N . GLY A 1 94 ? 7.156 -2.253 5.050 1.00 78.06 94 GLY A N 1
ATOM 730 C CA . GLY A 1 94 ? 8.533 -1.745 5.059 1.00 78.06 94 GLY A CA 1
ATOM 731 C C . GLY A 1 94 ? 9.556 -2.662 4.373 1.00 78.06 94 GLY A C 1
ATOM 732 O O . GLY A 1 94 ? 10.662 -2.224 4.072 1.00 78.06 94 GLY A O 1
ATOM 733 N N . GLY A 1 95 ? 9.211 -3.928 4.112 1.00 82.06 95 GLY A N 1
ATOM 734 C CA . GLY A 1 95 ? 10.094 -4.895 3.447 1.00 82.06 95 GLY A CA 1
ATOM 735 C C . GLY A 1 95 ? 9.944 -4.946 1.925 1.00 82.06 95 GLY A C 1
ATOM 736 O O . GLY A 1 95 ? 10.592 -5.764 1.268 1.00 82.06 95 GLY A O 1
ATOM 737 N N . LEU A 1 96 ? 9.064 -4.125 1.351 1.00 87.81 96 LEU A N 1
ATOM 738 C CA . LEU A 1 96 ? 8.717 -4.197 -0.062 1.00 87.81 96 LEU A CA 1
ATOM 739 C C . LEU A 1 96 ? 9.667 -3.364 -0.925 1.00 87.81 96 LEU A C 1
ATOM 741 O O . LEU A 1 96 ? 10.126 -2.289 -0.557 1.00 87.81 96 LEU A O 1
ATOM 745 N N . SER A 1 97 ? 9.950 -3.871 -2.122 1.00 89.06 97 SER A N 1
ATOM 746 C CA . SER A 1 97 ? 10.747 -3.180 -3.134 1.00 89.06 97 SER A CA 1
ATOM 747 C C . SER A 1 97 ? 9.948 -3.058 -4.421 1.00 89.06 97 SER A C 1
ATOM 749 O O . SER A 1 97 ? 9.430 -4.049 -4.937 1.00 89.06 97 SER A O 1
ATOM 751 N N . CYS A 1 98 ? 9.865 -1.844 -4.960 1.00 90.56 98 CYS A N 1
ATOM 752 C CA . CYS A 1 98 ? 9.167 -1.606 -6.216 1.00 90.56 98 CYS A CA 1
ATOM 753 C C . CYS A 1 98 ? 10.021 -2.076 -7.403 1.00 90.56 98 CYS A C 1
ATOM 755 O O . CYS A 1 98 ? 11.223 -1.799 -7.466 1.00 90.56 98 CYS A O 1
ATOM 757 N N . LEU A 1 99 ? 9.400 -2.784 -8.349 1.00 90.88 99 LEU A N 1
ATOM 758 C CA . LEU A 1 99 ? 10.030 -3.225 -9.588 1.00 90.88 99 LEU A CA 1
ATOM 759 C C . LEU A 1 99 ? 9.434 -2.464 -10.770 1.00 90.88 99 LEU A C 1
ATOM 761 O O . LEU A 1 99 ? 8.222 -2.487 -10.973 1.00 90.88 99 LEU A O 1
ATOM 765 N N . PHE A 1 100 ? 10.293 -1.863 -11.590 1.00 88.25 100 PHE A N 1
ATOM 766 C CA . PHE A 1 100 ? 9.885 -1.197 -12.824 1.00 88.25 100 PHE A CA 1
ATOM 767 C C . PHE A 1 100 ? 10.357 -1.981 -14.048 1.00 88.25 100 PHE A C 1
ATOM 769 O O . PHE A 1 100 ? 11.481 -2.503 -14.054 1.00 88.25 100 PHE A O 1
ATOM 776 N N . PRO A 1 101 ? 9.541 -2.054 -15.113 1.00 88.31 101 PRO A N 1
ATOM 777 C CA . PRO A 1 101 ? 10.010 -2.549 -16.393 1.00 88.31 101 PRO A CA 1
ATOM 778 C C . PRO A 1 101 ? 11.068 -1.598 -16.950 1.00 88.31 101 PRO A C 1
ATOM 780 O O . PRO A 1 101 ? 10.997 -0.380 -16.777 1.00 88.31 101 PRO A O 1
ATOM 783 N N . ARG A 1 102 ? 12.055 -2.171 -17.641 1.00 86.19 102 ARG A N 1
ATOM 784 C CA . ARG A 1 102 ? 13.064 -1.405 -18.366 1.00 86.19 102 ARG A CA 1
ATOM 785 C C . ARG A 1 102 ? 12.926 -1.626 -19.865 1.00 86.19 102 ARG A C 1
ATOM 787 O O . ARG A 1 102 ? 13.318 -2.677 -20.384 1.00 86.19 102 ARG A O 1
ATOM 794 N N . LYS A 1 103 ? 12.422 -0.617 -20.578 1.00 80.81 103 LYS A N 1
ATOM 795 C CA . LYS A 1 103 ? 12.176 -0.674 -22.032 1.00 80.81 103 LYS A CA 1
ATOM 796 C C . LYS A 1 103 ? 13.454 -0.982 -22.815 1.00 80.81 103 LYS A C 1
ATOM 798 O O . LYS A 1 103 ? 13.446 -1.814 -23.718 1.00 80.81 103 LYS A O 1
ATOM 803 N N . THR A 1 104 ? 14.581 -0.405 -22.394 1.00 77.62 104 THR A N 1
ATOM 804 C CA . THR A 1 104 ? 15.905 -0.618 -23.009 1.00 77.62 104 THR A CA 1
ATOM 805 C C . THR A 1 104 ? 16.440 -2.049 -22.861 1.00 77.62 104 THR A C 1
ATOM 807 O O . THR A 1 104 ? 17.337 -2.448 -23.601 1.00 77.62 104 THR A O 1
ATOM 810 N N . LYS A 1 105 ? 15.895 -2.852 -21.935 1.00 79.69 105 LYS A N 1
ATOM 811 C CA . LYS A 1 105 ? 16.315 -4.238 -21.668 1.00 79.69 105 LYS A CA 1
ATOM 812 C C . LYS A 1 105 ? 15.153 -5.215 -21.796 1.00 79.69 105 LYS A C 1
ATOM 814 O O . LYS A 1 105 ? 14.840 -5.945 -20.855 1.00 79.69 105 LYS A O 1
ATOM 819 N N . THR A 1 106 ? 14.527 -5.215 -22.972 1.00 76.94 106 THR A N 1
ATOM 820 C CA . THR A 1 106 ? 13.485 -6.181 -23.368 1.00 76.94 106 THR A CA 1
ATOM 821 C C . THR A 1 106 ? 12.318 -6.269 -22.376 1.00 76.94 106 THR A C 1
ATOM 823 O O . THR A 1 106 ? 11.793 -7.354 -22.157 1.00 76.94 106 THR A O 1
ATOM 826 N N . GLY A 1 107 ? 11.971 -5.167 -21.701 1.00 78.12 107 GLY A N 1
ATOM 827 C CA . GLY A 1 107 ? 10.871 -5.137 -20.730 1.00 78.12 107 GLY A CA 1
ATOM 828 C C . GLY A 1 107 ? 11.122 -5.924 -19.438 1.00 78.12 107 GLY A C 1
ATOM 829 O O . GLY A 1 107 ? 10.189 -6.145 -18.674 1.00 78.12 107 GLY A O 1
ATOM 830 N N . LYS A 1 108 ? 12.363 -6.350 -19.158 1.00 85.12 108 LYS A N 1
ATOM 831 C CA . LYS A 1 108 ? 12.687 -7.035 -17.898 1.00 85.12 108 LYS A CA 1
ATOM 832 C C . LYS A 1 108 ? 12.484 -6.095 -16.712 1.00 85.12 108 LYS A C 1
ATOM 834 O O . LYS A 1 108 ? 12.762 -4.899 -16.810 1.00 85.12 108 LYS A O 1
ATOM 839 N N . LEU A 1 109 ? 12.038 -6.660 -15.595 1.00 88.12 109 LEU A N 1
ATOM 840 C CA . LEU A 1 109 ? 11.841 -5.934 -14.348 1.00 88.12 109 LEU A CA 1
ATOM 841 C C . LEU A 1 109 ? 13.174 -5.702 -13.629 1.00 88.12 109 LEU A C 1
ATOM 843 O O . LEU A 1 109 ? 14.022 -6.593 -13.558 1.00 88.12 109 LEU A O 1
ATOM 847 N N . TYR A 1 110 ? 13.342 -4.502 -13.086 1.00 90.12 110 TYR A N 1
ATOM 848 C CA . TYR A 1 110 ? 14.493 -4.098 -12.285 1.00 90.12 110 TYR A CA 1
ATOM 849 C C . TYR A 1 110 ? 14.017 -3.396 -11.020 1.00 90.12 110 TYR A C 1
ATOM 851 O O . TYR A 1 110 ? 12.997 -2.710 -11.037 1.00 90.12 110 TYR A O 1
ATOM 859 N N . MET A 1 111 ? 14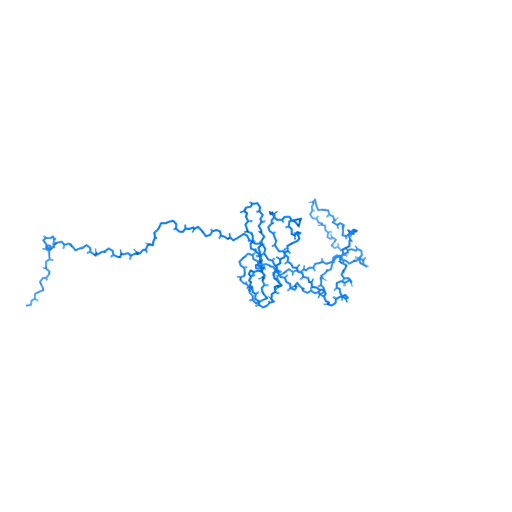.783 -3.538 -9.940 1.00 91.38 111 MET A N 1
ATOM 860 C CA . MET A 1 111 ? 14.518 -2.803 -8.707 1.00 91.38 111 MET A CA 1
ATOM 861 C C . MET A 1 111 ? 14.590 -1.298 -8.939 1.00 91.38 111 MET A C 1
ATOM 863 O O . MET A 1 111 ? 15.480 -0.802 -9.642 1.00 91.38 111 MET A O 1
ATOM 867 N N . SER A 1 112 ? 13.638 -0.598 -8.331 1.00 88.69 112 SER A N 1
ATOM 868 C CA . SER A 1 112 ? 13.614 0.852 -8.269 1.00 88.69 112 SER A CA 1
ATOM 869 C C . SER A 1 112 ? 14.916 1.384 -7.662 1.00 88.69 112 SER A C 1
ATOM 871 O O . SER A 1 112 ? 15.385 0.843 -6.662 1.00 88.69 112 SER A O 1
ATOM 873 N N . PRO A 1 113 ? 15.512 2.443 -8.236 1.00 87.00 113 PRO A N 1
ATOM 874 C CA . PRO A 1 113 ? 16.627 3.153 -7.608 1.00 87.00 113 PRO A CA 1
ATOM 875 C C . PRO A 1 113 ? 16.210 3.906 -6.338 1.00 87.00 113 PRO A C 1
ATOM 877 O O . PRO A 1 113 ? 17.059 4.180 -5.498 1.00 87.00 113 PRO A O 1
ATOM 880 N N . LYS A 1 114 ? 14.930 4.283 -6.243 1.00 88.56 114 LYS A N 1
ATOM 881 C CA . LYS A 1 114 ? 14.353 5.049 -5.143 1.00 88.56 114 LYS A CA 1
ATOM 882 C C . LYS A 1 114 ? 13.563 4.117 -4.235 1.00 88.56 114 LYS A C 1
ATOM 884 O O . LYS A 1 114 ? 12.863 3.224 -4.725 1.00 88.56 114 LYS A O 1
ATOM 889 N N . GLU A 1 115 ? 13.667 4.353 -2.937 1.00 88.19 115 GLU A N 1
ATOM 890 C CA . GLU A 1 115 ? 12.855 3.674 -1.932 1.00 88.19 115 GLU A CA 1
ATOM 891 C C . GLU A 1 115 ? 11.401 4.158 -1.984 1.00 88.19 115 GLU A C 1
ATOM 893 O O . GLU A 1 115 ? 11.080 5.190 -2.583 1.00 88.19 115 GLU A O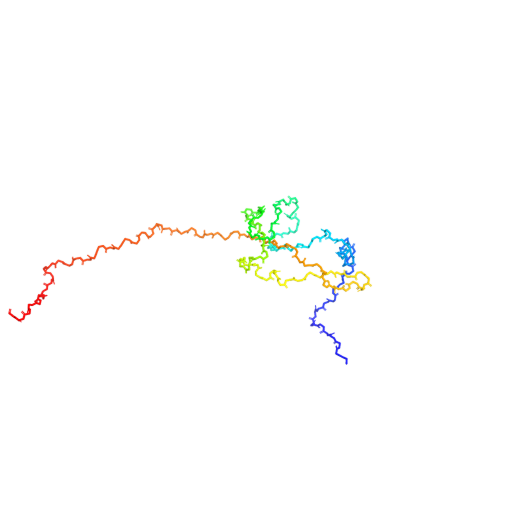 1
ATOM 898 N N . ILE A 1 116 ? 10.504 3.386 -1.373 1.00 89.31 116 ILE A N 1
ATOM 899 C CA . ILE A 1 116 ? 9.103 3.772 -1.227 1.00 89.31 116 ILE A CA 1
ATOM 900 C C . ILE A 1 116 ? 9.051 4.909 -0.205 1.00 89.31 116 ILE A C 1
ATOM 902 O O . ILE A 1 116 ? 9.306 4.706 0.979 1.00 89.31 116 ILE A O 1
ATOM 906 N N . ALA A 1 117 ? 8.730 6.112 -0.674 1.00 89.00 117 ALA A N 1
ATOM 907 C CA . ALA A 1 117 ? 8.720 7.318 0.139 1.00 89.00 117 ALA A CA 1
ATOM 908 C C . ALA A 1 117 ? 7.592 7.297 1.178 1.00 89.00 117 ALA A C 1
ATOM 910 O O . ALA A 1 117 ? 7.772 7.794 2.288 1.00 89.00 117 ALA A O 1
ATOM 911 N N . ARG A 1 118 ? 6.424 6.744 0.816 1.00 88.00 118 ARG A N 1
ATOM 912 C CA . ARG A 1 118 ? 5.202 6.780 1.636 1.00 88.00 118 ARG A CA 1
ATOM 913 C C . ARG A 1 118 ? 4.461 5.455 1.625 1.00 88.00 118 ARG A C 1
ATOM 915 O O . ARG A 1 118 ? 4.314 4.833 0.576 1.00 88.00 118 ARG A O 1
ATOM 922 N N . HIS A 1 119 ? 3.910 5.101 2.781 1.00 89.06 119 HIS A N 1
ATOM 923 C CA . HIS A 1 119 ? 3.071 3.926 2.967 1.00 89.06 119 HIS A CA 1
ATOM 924 C C . HIS A 1 119 ? 1.704 4.366 3.495 1.00 89.06 119 HIS A C 1
ATOM 926 O O . HIS A 1 119 ? 1.609 4.987 4.557 1.00 89.06 119 HIS A O 1
ATOM 932 N N . LEU A 1 120 ? 0.655 4.059 2.737 1.00 88.50 120 LEU A N 1
ATOM 933 C CA . LEU A 1 120 ? -0.733 4.332 3.082 1.00 88.50 120 LEU A CA 1
ATOM 934 C C . LEU A 1 120 ? -1.493 3.022 3.264 1.00 88.50 120 LEU A C 1
ATOM 936 O O . LEU A 1 120 ? -1.353 2.096 2.466 1.00 88.50 120 LEU A O 1
ATOM 940 N N . VAL A 1 121 ? -2.335 2.969 4.291 1.00 88.19 121 VAL A N 1
ATOM 941 C CA . VAL A 1 121 ? -3.158 1.804 4.618 1.00 88.19 121 VAL A CA 1
ATOM 942 C C . VAL A 1 121 ? -4.606 2.242 4.747 1.00 88.19 121 VAL A C 1
ATOM 944 O O . VAL A 1 121 ? -4.945 3.088 5.575 1.00 88.19 121 VAL A O 1
ATOM 947 N N . SER A 1 122 ? -5.475 1.654 3.929 1.00 86.94 122 SER A N 1
ATOM 948 C CA . SER A 1 122 ? -6.918 1.778 4.085 1.00 86.94 122 SER A CA 1
ATOM 949 C C . SER A 1 122 ? -7.431 0.600 4.900 1.00 86.94 122 SER A C 1
ATOM 951 O O . SER A 1 122 ? -7.317 -0.550 4.482 1.00 86.94 122 SER A O 1
ATOM 953 N N . ALA A 1 123 ? -7.999 0.874 6.069 1.00 81.62 123 ALA A N 1
ATOM 954 C CA . ALA A 1 123 ? -8.544 -0.157 6.941 1.00 81.62 123 ALA A CA 1
ATOM 955 C C . ALA A 1 123 ? -9.915 0.257 7.465 1.00 81.62 123 ALA A C 1
ATOM 957 O O . ALA A 1 123 ? -10.169 1.425 7.775 1.00 81.62 123 ALA A O 1
ATOM 958 N N . GLN A 1 124 ? -10.816 -0.715 7.583 1.00 79.62 124 GLN A N 1
ATOM 959 C CA . GLN A 1 124 ? -12.064 -0.497 8.297 1.00 79.62 124 GLN A CA 1
ATOM 960 C C . GLN A 1 124 ? -11.740 -0.401 9.798 1.00 79.62 124 GLN A C 1
ATOM 962 O O . GLN A 1 124 ? -11.054 -1.285 10.315 1.00 79.62 124 GLN A O 1
ATOM 967 N N . PRO A 1 125 ? -12.216 0.631 10.516 1.00 67.19 125 PRO A N 1
ATOM 968 C CA . PRO A 1 125 ? -12.039 0.692 11.955 1.00 67.19 125 PRO A CA 1
ATOM 969 C C . PRO A 1 125 ? -12.685 -0.545 12.577 1.00 67.19 125 PRO A C 1
ATOM 971 O O . PRO A 1 125 ? -13.832 -0.890 12.268 1.00 67.19 125 PRO A O 1
ATOM 974 N N . SER A 1 126 ? -11.940 -1.229 13.444 1.00 61.78 126 SER A N 1
ATOM 975 C CA . SER A 1 126 ? -12.487 -2.328 14.224 1.00 61.78 126 SER A CA 1
ATOM 976 C C . SER A 1 126 ? -13.645 -1.776 15.048 1.00 61.78 126 SER A C 1
ATOM 978 O O . SER A 1 126 ? -13.496 -0.857 15.856 1.00 61.78 126 SER A O 1
ATOM 980 N N . ARG A 1 127 ? -14.851 -2.294 14.800 1.00 57.44 127 ARG A N 1
ATOM 981 C CA . ARG A 1 127 ? -16.008 -1.958 15.622 1.00 57.44 127 ARG A CA 1
ATOM 982 C C . ARG A 1 127 ? -15.720 -2.528 17.001 1.00 57.44 127 ARG A C 1
ATOM 984 O O . ARG A 1 127 ? -15.809 -3.738 17.189 1.00 57.44 127 ARG A O 1
ATOM 991 N N . VAL A 1 128 ? -15.343 -1.663 17.940 1.00 56.47 128 VAL A N 1
ATOM 992 C CA . VAL A 1 128 ? -15.255 -2.030 19.351 1.00 56.47 128 VAL A CA 1
ATOM 993 C C . VAL A 1 128 ? -16.627 -2.578 19.704 1.00 56.47 128 VAL A C 1
ATOM 995 O O . VAL A 1 128 ? -17.624 -1.862 19.577 1.00 56.47 128 VAL A O 1
ATOM 998 N N . THR A 1 129 ? -16.712 -3.861 20.044 1.00 62.00 129 THR A N 1
ATOM 999 C CA . THR A 1 129 ? -17.941 -4.410 20.604 1.00 62.00 129 THR A CA 1
ATOM 1000 C C . THR A 1 129 ? -18.237 -3.545 21.823 1.00 62.00 129 THR A C 1
ATOM 1002 O O . THR A 1 129 ? -17.385 -3.488 22.716 1.00 62.00 129 THR A O 1
ATOM 1005 N N . PRO A 1 130 ? -19.358 -2.798 21.861 1.00 63.53 130 PRO A N 1
ATOM 1006 C CA . PRO A 1 130 ? -19.739 -2.119 23.083 1.00 63.53 130 PRO A CA 1
ATOM 1007 C C . PRO A 1 130 ? -19.749 -3.189 24.162 1.00 63.53 130 PRO A C 1
ATOM 1009 O O . PRO A 1 130 ? -20.288 -4.275 23.933 1.00 63.53 130 PRO A O 1
ATOM 1012 N N . LEU A 1 131 ? -19.100 -2.921 25.291 1.00 63.81 131 LEU A N 1
ATOM 1013 C CA . LEU A 1 131 ? -19.238 -3.769 26.461 1.00 63.81 131 LEU A CA 1
ATOM 1014 C C . LEU A 1 131 ? -20.726 -3.696 26.841 1.00 63.81 131 LEU A C 1
ATOM 1016 O O . LEU A 1 131 ? -21.165 -2.742 27.483 1.00 63.81 131 LEU A O 1
ATOM 1020 N N . GLU A 1 132 ? -21.542 -4.614 26.327 1.00 61.94 132 GLU A N 1
ATOM 1021 C CA . GLU A 1 132 ? -22.933 -4.711 26.735 1.00 61.94 132 GLU A CA 1
ATOM 1022 C C . GLU A 1 132 ? -22.931 -5.120 28.205 1.00 61.94 132 GLU A C 1
ATOM 1024 O O . GLU A 1 132 ? -22.499 -6.214 28.560 1.00 61.94 132 GLU A O 1
ATOM 1029 N N . GLY A 1 133 ? -23.411 -4.214 29.056 1.00 62.22 133 GLY A N 1
ATOM 1030 C CA . GLY A 1 133 ? -23.809 -4.539 30.419 1.00 62.22 133 GLY A CA 1
ATOM 1031 C C . GLY A 1 133 ? -22.888 -4.009 31.511 1.00 62.22 133 GLY A C 1
ATOM 1032 O 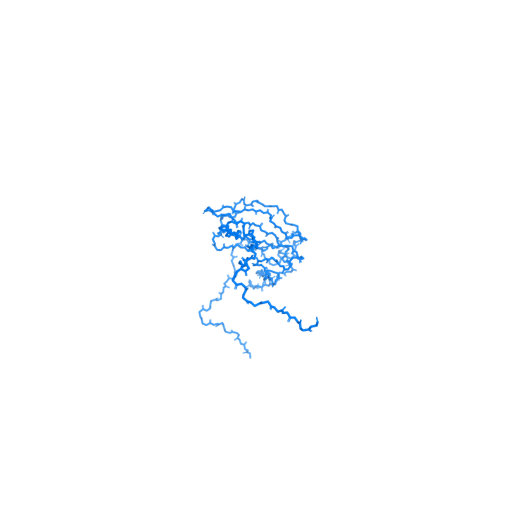O . GLY A 1 133 ? -22.073 -4.743 32.051 1.00 62.22 133 GLY A O 1
ATOM 1033 N N . GLN A 1 134 ? -23.175 -2.765 31.912 1.00 62.12 134 GLN A N 1
ATOM 1034 C CA . GLN A 1 134 ? -22.909 -2.154 33.223 1.00 62.12 134 GLN A CA 1
ATOM 1035 C C . GLN A 1 134 ? -21.437 -1.882 33.593 1.00 62.12 134 GLN A C 1
ATOM 1037 O O . GLN A 1 134 ? -20.541 -2.662 33.279 1.00 62.12 134 GLN A O 1
ATOM 1042 N N . PRO A 1 135 ? -21.152 -0.787 34.332 1.00 60.34 135 PRO A N 1
ATOM 1043 C CA . PRO A 1 135 ? -19.906 -0.732 35.074 1.00 60.34 135 PRO A CA 1
ATOM 1044 C C . PRO A 1 135 ? -19.930 -1.932 36.020 1.00 60.34 135 PRO A C 1
ATOM 1046 O O . PRO A 1 135 ? -20.756 -1.983 36.933 1.00 60.34 135 PRO A O 1
ATOM 1049 N N . ILE A 1 136 ? -19.038 -2.903 35.814 1.00 61.25 136 ILE A N 1
ATOM 1050 C CA . ILE A 1 136 ? -18.704 -3.877 36.852 1.00 61.25 136 ILE A CA 1
ATOM 1051 C C . ILE A 1 136 ? -17.942 -3.076 37.909 1.00 61.25 136 ILE A C 1
ATOM 1053 O O . ILE A 1 136 ? -16.723 -3.150 38.040 1.00 61.25 136 ILE A O 1
ATOM 1057 N N . LEU A 1 137 ? -18.663 -2.224 38.636 1.00 60.59 137 LEU A N 1
ATOM 1058 C CA . LEU A 1 137 ? -18.223 -1.715 39.910 1.00 60.59 137 LEU A CA 1
ATOM 1059 C C . LEU A 1 137 ? -18.218 -2.971 40.765 1.00 60.59 137 LEU A C 1
ATOM 1061 O O . LEU A 1 137 ? -19.265 -3.423 41.223 1.00 60.59 137 LEU A O 1
ATOM 1065 N N . HIS A 1 138 ? -17.057 -3.622 40.830 1.00 64.81 138 HIS A N 1
ATOM 1066 C CA . HIS A 1 138 ? -16.848 -4.811 41.633 1.00 64.81 138 HIS A CA 1
ATOM 1067 C C . HIS A 1 138 ? -17.010 -4.388 43.093 1.00 64.81 138 HIS A C 1
ATOM 1069 O O . HIS A 1 138 ? -16.053 -4.047 43.786 1.00 64.81 138 HIS A O 1
ATOM 1075 N N . GLN A 1 139 ? -18.260 -4.302 43.533 1.00 72.12 139 GLN A N 1
ATOM 1076 C CA . GLN A 1 139 ? -18.609 -3.987 44.894 1.00 72.12 139 GLN A CA 1
ATOM 1077 C C . GLN A 1 139 ? -18.392 -5.281 45.659 1.00 72.12 139 GLN A C 1
ATOM 1079 O O . GLN A 1 139 ? -19.169 -6.227 45.537 1.00 72.12 139 GLN A O 1
ATOM 1084 N N . ASN A 1 140 ? -17.272 -5.347 46.376 1.00 75.25 140 ASN A N 1
ATOM 1085 C CA . ASN A 1 140 ? -16.973 -6.459 47.263 1.00 75.25 140 ASN A CA 1
ATOM 1086 C C . ASN A 1 140 ? -18.156 -6.598 48.228 1.00 75.25 140 ASN A C 1
ATOM 1088 O O . ASN A 1 140 ? -18.382 -5.713 49.058 1.00 75.25 140 ASN A O 1
ATOM 1092 N N . LEU A 1 141 ? -18.969 -7.643 48.041 1.00 76.31 141 LEU A N 1
ATOM 1093 C CA . LEU A 1 141 ? -20.123 -7.881 48.894 1.00 76.31 141 LEU A CA 1
ATOM 1094 C C . LEU A 1 141 ? -19.617 -7.984 50.329 1.00 76.31 141 LEU A C 1
ATOM 1096 O O . LEU A 1 141 ? -18.659 -8.708 50.606 1.00 76.31 141 LEU A O 1
ATOM 1100 N N . SER A 1 142 ? -20.252 -7.245 51.237 1.00 78.19 142 SER A N 1
ATOM 1101 C CA . SER A 1 142 ? -19.930 -7.285 52.659 1.00 78.19 142 SER A CA 1
ATOM 1102 C C . SER A 1 142 ? -19.805 -8.737 53.111 1.00 78.19 142 SER A C 1
ATOM 1104 O O . SER A 1 142 ? -20.722 -9.535 52.903 1.00 78.19 142 SER A O 1
ATOM 1106 N N . ARG A 1 143 ? -18.657 -9.087 53.706 1.00 80.12 143 ARG A N 1
ATOM 1107 C CA . ARG A 1 143 ? -18.389 -10.437 54.216 1.00 80.12 143 ARG A CA 1
ATOM 1108 C C . ARG A 1 143 ? -19.590 -10.909 55.036 1.00 80.12 143 ARG A C 1
ATOM 1110 O O . ARG A 1 143 ? -19.999 -10.210 55.961 1.00 80.12 143 ARG A O 1
ATOM 1117 N N . LEU A 1 144 ? -20.118 -12.092 54.718 1.00 78.88 144 LEU A N 1
ATOM 1118 C CA . LEU A 1 144 ? -21.218 -12.694 55.468 1.00 78.88 144 LEU A CA 1
ATOM 1119 C C . LEU A 1 144 ? -20.806 -12.833 56.940 1.00 78.88 144 LEU A C 1
ATOM 1121 O O . LEU A 1 144 ? -19.930 -13.627 57.291 1.00 78.88 144 LEU A O 1
ATOM 1125 N N . LEU A 1 145 ? -21.415 -12.014 57.797 1.00 78.06 145 LEU A N 1
ATOM 1126 C CA . LEU A 1 145 ? -21.283 -12.127 59.240 1.00 78.06 145 LEU A CA 1
ATOM 1127 C C . LEU A 1 145 ? -22.221 -13.239 59.693 1.00 78.06 145 LEU A C 1
ATOM 1129 O O . LEU A 1 145 ? -23.441 -13.085 59.676 1.00 78.06 145 LEU A O 1
ATOM 1133 N N . HIS A 1 146 ? -21.648 -14.371 60.084 1.00 80.00 146 HIS A N 1
ATOM 1134 C CA . HIS A 1 146 ? -22.421 -15.435 60.705 1.00 80.00 146 HIS A CA 1
ATOM 1135 C C . HIS A 1 146 ? -22.899 -14.953 62.084 1.00 80.00 146 HIS A C 1
ATOM 1137 O O . HIS A 1 146 ? -22.099 -14.394 62.843 1.00 80.00 146 HIS A O 1
ATOM 1143 N N . PRO A 1 147 ? -24.183 -15.139 62.433 1.00 83.69 147 PRO A N 1
ATOM 1144 C CA . PRO A 1 147 ? -24.678 -14.783 63.753 1.00 83.69 147 PRO A CA 1
ATOM 1145 C C . PRO A 1 147 ? -23.915 -15.570 64.819 1.00 83.69 147 PRO A C 1
ATOM 1147 O O . PRO A 1 147 ? -23.700 -16.775 64.683 1.00 83.69 147 PRO A O 1
ATOM 1150 N N . LYS A 1 148 ? -23.528 -14.890 65.904 1.00 75.56 148 LYS A N 1
ATOM 1151 C CA . LYS A 1 148 ? -22.711 -15.472 66.985 1.00 75.56 148 LYS A CA 1
ATOM 1152 C C . LYS A 1 148 ? -23.341 -16.727 67.603 1.00 75.56 148 LYS A C 1
ATOM 1154 O O . LYS A 1 148 ? -22.619 -17.581 68.088 1.00 75.56 148 LYS A O 1
ATOM 1159 N N . GLN A 1 149 ? -24.666 -16.881 67.517 1.00 80.12 149 GLN A N 1
ATOM 1160 C CA . GLN A 1 149 ? -25.384 -18.074 67.990 1.00 80.12 149 GLN A CA 1
ATOM 1161 C C . GLN A 1 149 ? -25.043 -19.358 67.207 1.00 80.12 149 GLN A C 1
ATOM 1163 O O . GLN A 1 149 ? -25.306 -20.454 67.697 1.00 80.12 149 GLN A O 1
ATOM 1168 N N . LEU A 1 150 ? -24.478 -19.244 65.997 1.00 75.06 150 LEU A N 1
ATOM 1169 C CA . LEU A 1 150 ? -24.014 -20.383 65.195 1.00 75.06 150 LEU A CA 1
ATOM 1170 C C . LEU A 1 150 ? -22.535 -20.725 65.436 1.00 75.06 150 LEU A C 1
ATOM 1172 O O . LEU A 1 150 ? -22.090 -21.801 65.032 1.00 75.06 150 LEU A O 1
ATOM 1176 N N . LEU A 1 151 ? -21.778 -19.850 66.105 1.00 78.50 151 LEU A N 1
ATOM 1177 C CA . LEU A 1 151 ? -20.387 -20.093 66.480 1.00 78.50 151 LEU A CA 1
ATOM 1178 C C . LEU A 1 151 ? -20.370 -20.848 67.819 1.00 78.50 151 LEU A C 1
ATOM 1180 O O . LEU A 1 151 ? -20.558 -20.264 68.877 1.00 78.50 151 LEU A O 1
ATOM 1184 N N . LYS A 1 152 ? -20.226 -22.177 67.767 1.00 78.25 152 LYS A N 1
ATOM 1185 C CA . LYS A 1 152 ? -20.335 -23.052 68.955 1.00 78.25 152 LYS A CA 1
ATOM 1186 C C . LYS A 1 152 ? -19.025 -23.262 69.715 1.00 78.25 152 LYS A C 1
ATOM 1188 O O . LYS A 1 152 ? -19.041 -23.844 70.795 1.00 78.25 152 LYS A O 1
ATOM 1193 N N . HIS A 1 153 ? -17.903 -22.854 69.135 1.00 77.75 153 HIS A N 1
ATOM 1194 C CA . HIS A 1 153 ? -16.577 -23.110 69.678 1.00 77.75 153 HIS A CA 1
ATOM 1195 C C . HIS A 1 153 ? -15.867 -21.788 69.928 1.00 77.75 153 HIS A C 1
ATOM 1197 O O . HIS A 1 153 ? -15.415 -21.146 68.982 1.00 77.75 153 HIS A O 1
ATOM 1203 N N . ASP A 1 154 ? -15.742 -21.433 71.201 1.00 75.94 154 ASP A N 1
ATOM 1204 C CA . ASP A 1 154 ? -14.854 -20.372 71.652 1.00 75.94 154 ASP A CA 1
ATOM 1205 C C . ASP A 1 154 ? -13.589 -21.022 72.212 1.00 75.94 154 ASP A C 1
ATOM 1207 O O . ASP A 1 154 ? -13.638 -21.868 73.108 1.00 75.94 154 ASP A O 1
ATOM 1211 N N . PHE A 1 155 ? -12.442 -20.669 71.639 1.00 83.44 155 PHE A N 1
ATOM 1212 C CA . PHE A 1 155 ? -11.156 -21.117 72.148 1.00 83.44 155 PHE A CA 1
ATOM 1213 C C . PHE A 1 155 ? -10.798 -20.293 73.385 1.00 83.44 155 PHE A C 1
ATOM 1215 O O . PHE A 1 155 ? -10.564 -19.089 73.288 1.00 83.44 155 PHE A O 1
ATOM 1222 N N . VAL A 1 156 ? -10.735 -20.954 74.539 1.00 83.50 156 VAL A N 1
ATOM 1223 C CA . VAL A 1 156 ? -10.227 -20.371 75.782 1.00 83.50 156 VAL A CA 1
ATOM 1224 C C . VAL A 1 156 ? -8.882 -21.037 76.082 1.00 83.50 156 VAL A C 1
ATOM 1226 O O . VAL A 1 156 ? -8.867 -22.233 76.381 1.00 83.50 156 VAL A O 1
ATOM 1229 N N . PRO A 1 157 ? -7.746 -20.324 75.954 1.00 82.25 157 PRO A N 1
ATOM 1230 C CA . PRO A 1 157 ? -6.455 -20.880 76.333 1.00 82.25 157 PRO A CA 1
ATOM 1231 C C . PRO A 1 157 ? -6.388 -21.079 77.850 1.00 82.25 157 PRO A C 1
ATOM 1233 O O . PRO A 1 157 ? -6.962 -20.308 78.616 1.00 82.25 157 PRO A O 1
ATOM 1236 N N . TYR A 1 158 ? -5.661 -22.107 78.281 1.00 75.38 158 TYR A N 1
ATOM 1237 C CA . TYR A 1 158 ? -5.376 -22.324 79.696 1.00 75.38 158 TYR A CA 1
ATOM 1238 C C . TYR A 1 158 ? -4.330 -21.307 80.178 1.00 75.38 158 TYR A C 1
ATOM 1240 O O . TYR A 1 158 ? -3.231 -21.253 79.620 1.00 75.38 158 TYR A O 1
ATOM 1248 N N . GLY A 1 159 ? -4.682 -20.526 81.202 1.00 60.56 159 GLY A N 1
ATOM 1249 C CA . GLY A 1 159 ? -3.821 -19.540 81.864 1.00 60.56 159 GLY A CA 1
ATOM 1250 C C . GLY A 1 159 ? -4.564 -18.802 82.963 1.00 60.56 159 GLY A C 1
ATOM 1251 O O . GLY A 1 159 ? -5.342 -17.893 82.608 1.00 60.56 159 GLY A O 1
#

InterPro domains:
  IPR013240 DNA-directed RNA polymerase I, subunit RPA34 [PF08208] (31-159)